Protein AF-A0A6D1AES7-F1 (afdb_monomer_lite)

Radius of gyration: 18.05 Å; chains: 1; bounding box: 41×31×44 Å

Organism: Escherichia coli (NCBI:txid562)

pLDDT: mean 84.65, std 8.49, range [55.78, 96.12]

InterPro domains:
  IPR004841 Amino acid permease/SLC12A domain [PF00324] (2-104)

Secondary structure (DSSP, 8-state):
-TTTTTTSS-TTHHHHHHHHHHHHHHHTTTTTHHHHHTTT-SSHHHHHHHHHHHHHHHHHHHHHHHHHHHHHHS-TTTTTSSS-HHHHHHHHHT-TTHHHHHT-

Sequence (104 aa):
SNFTDHGGLFPNGFLAVFIAMISVSFAFSGTELIGVTAGESANPQKDIPRSIRNVAWRTVIFFIGAVFILSGLISWKDAGVIESPFVAVFAEIGIPYAADIMNF

Foldseek 3Di:
DLQCPQCHNCNVHPVVVVVVVVVVVVVPVPVCVLVVCLVVDPCSVPVSVVVCVVCVVVCVCVVVVVVVVLSVQDRPVPAPPPDHSQLVSCVVVPDPCSSVVVRD

Structure (mmCIF, N/CA/C/O backbone):
data_AF-A0A6D1AES7-F1
#
_entry.id   AF-A0A6D1AES7-F1
#
loop_
_atom_site.group_PDB
_atom_site.id
_atom_site.type_symbol
_atom_site.label_atom_id
_atom_site.label_alt_id
_atom_site.label_comp_id
_atom_site.label_asym_id
_atom_site.label_entity_id
_atom_site.label_seq_id
_atom_site.pdbx_PDB_ins_code
_atom_site.Cartn_x
_atom_site.Cartn_y
_atom_site.Cartn_z
_atom_site.occupancy
_atom_site.B_iso_or_equiv
_atom_site.auth_seq_id
_atom_site.auth_comp_id
_atom_site.auth_asym_id
_atom_site.auth_atom_id
_atom_site.pdbx_PDB_model_num
ATOM 1 N N . SER A 1 1 ? 9.864 -11.469 -18.395 1.00 67.69 1 SER A N 1
ATOM 2 C CA . SER A 1 1 ? 8.903 -10.461 -17.910 1.00 67.69 1 SER A CA 1
ATOM 3 C C . SER A 1 1 ? 9.598 -9.521 -16.932 1.00 67.69 1 SER A C 1
ATOM 5 O O . SER A 1 1 ? 10.566 -9.929 -16.291 1.00 67.69 1 SER A O 1
ATOM 7 N N . ASN A 1 2 ? 9.077 -8.300 -16.739 1.00 82.12 2 ASN A N 1
ATOM 8 C CA . ASN A 1 2 ? 9.613 -7.347 -15.750 1.00 82.12 2 ASN A CA 1
ATOM 9 C C . ASN A 1 2 ? 9.717 -7.926 -14.313 1.00 82.12 2 ASN A C 1
ATOM 11 O O . ASN A 1 2 ? 10.522 -7.454 -13.516 1.00 82.12 2 ASN A O 1
ATOM 15 N N . PHE A 1 3 ? 8.987 -9.006 -14.001 1.00 80.56 3 PHE A N 1
ATOM 16 C CA . PHE A 1 3 ? 9.027 -9.699 -12.707 1.00 80.56 3 PHE A CA 1
ATOM 17 C C . PHE A 1 3 ? 10.273 -10.560 -12.448 1.00 80.56 3 PHE A C 1
ATOM 19 O O . PHE A 1 3 ? 10.615 -10.787 -11.290 1.00 80.56 3 PHE A O 1
ATOM 26 N N . THR A 1 4 ? 10.917 -11.112 -13.480 1.00 83.06 4 THR A N 1
ATOM 27 C CA . THR A 1 4 ? 11.973 -12.131 -13.298 1.00 83.06 4 THR A CA 1
ATOM 28 C C . THR A 1 4 ? 13.277 -11.808 -14.006 1.00 83.06 4 THR A C 1
ATOM 30 O O . THR A 1 4 ? 14.333 -12.258 -13.561 1.00 83.06 4 THR A O 1
ATOM 33 N N . ASP A 1 5 ? 13.230 -11.005 -15.067 1.00 79.88 5 ASP A N 1
ATOM 34 C CA . ASP A 1 5 ? 14.364 -10.817 -15.982 1.00 79.88 5 ASP A CA 1
ATOM 35 C C . ASP A 1 5 ? 15.494 -9.965 -15.371 1.00 79.88 5 ASP A C 1
ATOM 37 O O . ASP A 1 5 ? 16.588 -9.872 -15.923 1.00 79.88 5 ASP A O 1
ATOM 41 N N . HIS A 1 6 ? 15.264 -9.373 -14.196 1.00 78.50 6 HIS A N 1
ATOM 42 C CA . HIS A 1 6 ? 16.187 -8.458 -13.522 1.00 78.50 6 HIS A CA 1
ATOM 43 C C . HIS A 1 6 ? 16.663 -8.960 -12.149 1.00 78.50 6 HIS A C 1
ATOM 45 O O . HIS A 1 6 ? 16.839 -8.159 -11.232 1.00 78.50 6 HIS A O 1
ATOM 51 N N . GLY 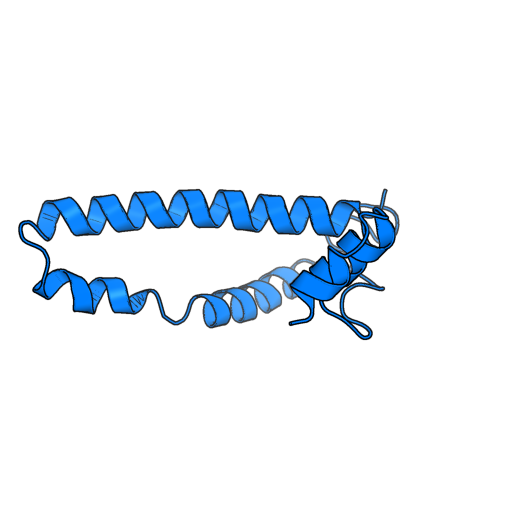A 1 7 ? 16.885 -10.272 -12.011 1.00 75.81 7 GLY A N 1
ATOM 52 C CA . GLY A 1 7 ? 17.391 -10.888 -10.774 1.00 75.81 7 GLY A CA 1
ATOM 53 C C . GLY A 1 7 ? 16.343 -11.663 -9.967 1.00 75.81 7 GLY A C 1
ATOM 54 O O . GLY A 1 7 ? 16.538 -11.889 -8.774 1.00 75.81 7 GLY A O 1
ATOM 55 N N . GLY A 1 8 ? 15.246 -12.089 -10.604 1.00 84.00 8 GLY A N 1
ATOM 56 C CA . GLY A 1 8 ? 14.151 -12.816 -9.954 1.00 84.00 8 GLY A CA 1
ATOM 57 C C . GLY A 1 8 ? 13.213 -11.915 -9.143 1.00 84.00 8 GLY A C 1
ATOM 58 O O . GLY A 1 8 ? 13.272 -10.696 -9.243 1.00 84.00 8 GLY A O 1
ATOM 59 N N . LEU A 1 9 ? 12.347 -12.526 -8.325 1.00 82.69 9 LEU A N 1
ATOM 60 C CA . LEU A 1 9 ? 11.332 -11.812 -7.529 1.00 82.69 9 LEU A CA 1
ATOM 61 C C . LEU A 1 9 ? 11.913 -11.013 -6.350 1.00 82.69 9 LEU A C 1
ATOM 63 O O . LEU A 1 9 ? 11.286 -10.074 -5.870 1.00 82.69 9 LEU A O 1
ATOM 67 N N . PHE A 1 10 ? 13.104 -11.385 -5.878 1.00 88.25 10 PHE A N 1
ATOM 68 C CA . PHE A 1 10 ? 13.778 -10.744 -4.746 1.00 88.25 10 PHE A CA 1
ATOM 69 C C . PHE A 1 10 ? 15.212 -10.341 -5.126 1.00 88.25 10 PHE A C 1
ATOM 71 O O . PHE A 1 10 ? 16.165 -10.842 -4.525 1.00 88.25 10 PHE A O 1
ATOM 78 N N . PRO A 1 11 ? 15.397 -9.435 -6.107 1.00 87.12 11 PRO A N 1
ATOM 79 C CA . PRO A 1 11 ? 16.721 -9.102 -6.639 1.00 87.12 11 PRO A CA 1
ATOM 80 C C . PRO A 1 11 ? 17.621 -8.407 -5.604 1.00 87.12 11 PRO A C 1
ATOM 82 O O . PRO A 1 11 ? 18.839 -8.529 -5.665 1.00 87.12 11 PRO A O 1
ATOM 85 N N . ASN A 1 12 ? 17.019 -7.735 -4.615 1.00 87.69 12 ASN A N 1
ATOM 86 C CA . ASN A 1 12 ? 17.707 -7.089 -3.489 1.00 87.69 12 ASN A CA 1
ATOM 87 C C . ASN A 1 12 ? 17.654 -7.929 -2.188 1.00 87.69 12 ASN A C 1
ATOM 89 O O . ASN A 1 12 ? 17.991 -7.441 -1.109 1.00 87.69 12 ASN A O 1
ATOM 93 N N . GLY A 1 13 ? 17.212 -9.190 -2.275 1.00 89.81 13 GLY A N 1
ATOM 94 C CA . GLY A 1 13 ? 17.065 -10.106 -1.141 1.00 89.81 13 GLY A CA 1
ATOM 95 C C . GLY A 1 13 ? 15.888 -9.794 -0.205 1.00 89.81 13 GLY A C 1
ATOM 96 O O . GLY A 1 13 ? 15.194 -8.786 -0.329 1.00 89.81 13 GLY A O 1
ATOM 97 N N . PHE A 1 14 ? 15.660 -10.675 0.774 1.00 91.25 14 PHE A N 1
ATOM 98 C CA . PHE A 1 14 ? 14.553 -10.542 1.733 1.00 91.25 14 PHE A CA 1
ATOM 99 C C . PHE A 1 14 ? 14.702 -9.347 2.680 1.00 91.25 14 PHE A C 1
ATOM 101 O O . PHE A 1 14 ? 13.699 -8.787 3.110 1.00 91.25 14 PHE A O 1
ATOM 108 N N . LEU A 1 15 ? 15.932 -8.913 2.978 1.00 93.06 15 LEU A N 1
ATOM 109 C CA . LEU A 1 15 ? 16.172 -7.733 3.816 1.00 93.06 15 LEU A CA 1
ATOM 110 C C . LEU A 1 15 ? 15.518 -6.477 3.217 1.00 93.06 15 LEU A C 1
ATOM 112 O O . LEU A 1 15 ? 14.903 -5.699 3.941 1.00 93.06 15 LEU A O 1
ATOM 116 N N . ALA A 1 16 ? 15.590 -6.312 1.893 1.00 90.12 16 ALA A N 1
ATOM 117 C CA . ALA A 1 16 ? 14.974 -5.185 1.200 1.00 90.12 16 ALA A CA 1
ATOM 118 C C . ALA A 1 16 ? 13.445 -5.163 1.360 1.00 90.12 16 ALA A C 1
ATOM 120 O O . ALA A 1 16 ? 12.859 -4.087 1.433 1.00 90.12 16 ALA A O 1
ATOM 121 N N . VA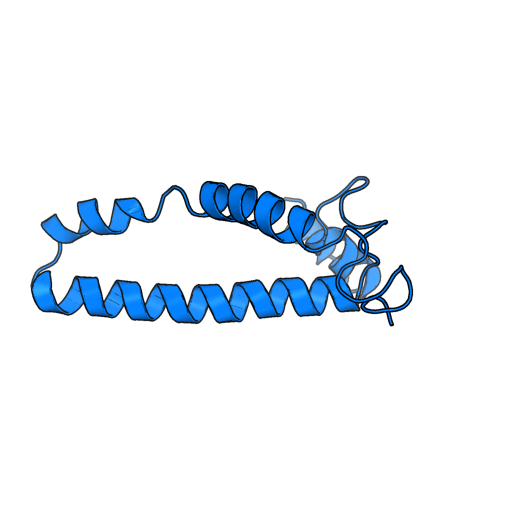L A 1 17 ? 12.803 -6.330 1.492 1.00 90.12 17 VAL A N 1
ATOM 122 C CA . VAL A 1 17 ? 11.363 -6.428 1.778 1.00 90.12 17 VAL A CA 1
ATOM 123 C C . VAL A 1 17 ? 11.054 -5.846 3.156 1.00 90.12 17 VAL A C 1
ATOM 125 O O . VAL A 1 17 ? 10.148 -5.029 3.279 1.00 90.12 17 VAL A O 1
ATOM 128 N N . PHE A 1 18 ? 11.833 -6.199 4.183 1.00 92.19 18 PHE A N 1
ATOM 129 C CA . PHE A 1 18 ? 11.652 -5.643 5.528 1.00 92.19 18 PHE A CA 1
ATOM 130 C C . PHE A 1 18 ? 11.894 -4.131 5.568 1.00 92.19 18 PHE A C 1
ATOM 132 O O . PHE A 1 18 ? 11.145 -3.411 6.221 1.00 92.19 18 PHE A O 1
ATOM 139 N N . ILE A 1 19 ? 12.894 -3.636 4.834 1.00 92.38 19 ILE A N 1
ATOM 140 C CA . ILE A 1 19 ? 13.142 -2.193 4.709 1.00 92.38 19 ILE A CA 1
ATOM 141 C C . ILE A 1 19 ? 11.949 -1.505 4.027 1.00 92.38 19 ILE A C 1
ATOM 143 O O . ILE A 1 19 ? 11.454 -0.499 4.530 1.00 92.38 19 ILE A O 1
ATOM 147 N N . ALA A 1 20 ? 11.422 -2.076 2.941 1.00 89.62 20 ALA A N 1
ATOM 148 C CA . ALA A 1 20 ? 10.239 -1.549 2.264 1.00 89.62 20 ALA A CA 1
ATOM 149 C C . ALA A 1 20 ? 8.991 -1.558 3.168 1.00 89.62 20 ALA A C 1
ATOM 151 O O . ALA A 1 20 ? 8.200 -0.617 3.124 1.00 89.62 20 ALA A O 1
ATOM 152 N N . MET A 1 21 ? 8.828 -2.562 4.040 1.00 90.69 21 MET A N 1
ATOM 153 C CA . MET A 1 21 ? 7.737 -2.592 5.025 1.00 90.69 21 MET A CA 1
ATOM 154 C C . MET A 1 21 ? 7.771 -1.393 5.980 1.00 90.69 21 MET A C 1
ATOM 156 O O . MET A 1 21 ? 6.708 -0.919 6.386 1.00 90.69 21 MET A O 1
ATOM 160 N N . ILE A 1 22 ? 8.954 -0.866 6.313 1.00 93.38 22 ILE A N 1
ATOM 161 C CA . ILE A 1 22 ? 9.078 0.356 7.121 1.00 93.38 22 ILE A CA 1
ATOM 162 C C . ILE A 1 22 ? 8.513 1.552 6.343 1.00 93.38 22 ILE A C 1
ATOM 164 O O . ILE A 1 22 ? 7.666 2.270 6.869 1.00 93.38 22 ILE A O 1
ATOM 168 N N . SER A 1 23 ? 8.907 1.734 5.078 1.00 89.38 23 SER A N 1
ATOM 169 C CA . SER A 1 23 ? 8.378 2.807 4.218 1.00 89.38 23 SER A CA 1
ATOM 170 C C . SER A 1 23 ? 6.860 2.715 4.045 1.00 89.38 23 SER A C 1
ATOM 172 O O . SER A 1 23 ? 6.160 3.719 4.154 1.00 89.38 23 SER A O 1
ATOM 174 N N . VAL A 1 24 ? 6.342 1.500 3.843 1.00 89.25 24 VAL A N 1
ATOM 175 C CA . VAL A 1 24 ? 4.898 1.239 3.773 1.00 89.25 24 VAL A CA 1
ATOM 176 C C . VAL A 1 24 ? 4.214 1.595 5.096 1.00 89.25 24 VAL A C 1
ATOM 178 O O . VAL A 1 24 ? 3.173 2.243 5.081 1.00 89.25 24 VAL A O 1
ATOM 181 N N . SER A 1 25 ? 4.806 1.245 6.241 1.00 89.75 25 SER A N 1
ATOM 182 C CA . SER A 1 25 ? 4.249 1.591 7.559 1.00 89.75 25 SER A CA 1
ATOM 183 C C . SER A 1 25 ? 4.118 3.104 7.746 1.00 89.75 25 SER A C 1
ATOM 185 O O . SER A 1 25 ? 3.086 3.570 8.223 1.00 89.75 25 SER A O 1
ATOM 187 N N . PHE A 1 26 ? 5.115 3.879 7.305 1.00 89.44 26 PHE A N 1
ATOM 188 C CA . PHE A 1 26 ? 5.040 5.342 7.318 1.00 89.44 26 PHE A CA 1
ATOM 189 C C . PHE A 1 26 ? 3.953 5.890 6.389 1.00 89.44 26 PHE A C 1
ATOM 191 O O . PHE A 1 26 ? 3.235 6.804 6.783 1.00 89.44 26 PHE A O 1
ATOM 198 N N . ALA A 1 27 ? 3.777 5.317 5.194 1.00 87.19 27 ALA A N 1
ATOM 199 C CA . ALA A 1 27 ? 2.724 5.734 4.262 1.00 87.19 27 ALA A CA 1
ATOM 200 C C . ALA A 1 27 ? 1.301 5.533 4.826 1.00 87.19 27 ALA A C 1
ATOM 202 O O . ALA A 1 27 ? 0.374 6.233 4.424 1.00 87.19 27 ALA A O 1
ATOM 203 N N . PHE A 1 28 ? 1.130 4.604 5.773 1.00 86.12 28 PHE A N 1
ATOM 204 C CA . PHE A 1 28 ? -0.132 4.366 6.480 1.00 86.12 28 PHE A CA 1
ATOM 205 C C . PHE A 1 28 ? -0.207 5.037 7.865 1.00 86.12 28 PHE A C 1
ATOM 207 O O . PHE A 1 28 ? -1.191 4.848 8.585 1.00 86.12 28 PHE A O 1
ATOM 214 N N . SER A 1 29 ? 0.781 5.861 8.234 1.00 85.44 29 SER A N 1
ATOM 215 C CA . SER A 1 29 ? 0.741 6.687 9.444 1.00 85.44 29 SER A CA 1
ATOM 216 C C . SER A 1 29 ? -0.338 7.765 9.292 1.00 85.44 29 SER A C 1
ATOM 218 O O . SER A 1 29 ? -0.136 8.792 8.655 1.00 85.44 29 SER A O 1
ATOM 220 N N . GLY A 1 30 ? -1.527 7.490 9.819 1.00 83.25 30 GLY A N 1
ATOM 221 C CA . GLY A 1 30 ? -2.737 8.297 9.618 1.00 83.25 30 GLY A CA 1
ATOM 222 C C . GLY A 1 30 ? -4.021 7.484 9.786 1.00 83.25 30 GLY A C 1
ATOM 223 O O . GLY A 1 30 ? -5.093 8.036 10.022 1.00 83.25 30 GLY A O 1
ATOM 224 N N . THR A 1 31 ? -3.920 6.150 9.780 1.00 86.38 31 THR A N 1
ATOM 225 C CA . THR A 1 31 ? -5.037 5.256 10.133 1.00 86.38 31 THR A CA 1
ATOM 226 C C . THR A 1 31 ? -5.532 5.442 11.570 1.00 86.38 31 THR A C 1
ATOM 228 O O . THR A 1 31 ? -6.631 5.008 11.906 1.00 86.38 31 THR A O 1
ATOM 231 N N . GLU A 1 32 ? -4.758 6.117 12.419 1.00 85.38 32 GLU A N 1
ATOM 232 C CA . GLU A 1 32 ? -5.155 6.519 13.771 1.00 85.38 32 GLU A CA 1
ATOM 233 C C . GLU A 1 32 ? -6.363 7.475 13.808 1.00 85.38 32 GLU A C 1
ATOM 235 O O . GLU A 1 32 ? -7.095 7.477 14.799 1.00 85.38 32 GLU A O 1
ATOM 240 N N . LEU A 1 33 ? -6.670 8.191 12.712 1.00 87.75 33 LEU A N 1
ATOM 241 C CA . LEU A 1 33 ? -7.895 9.002 12.594 1.00 87.75 33 LEU A CA 1
ATOM 242 C C . LEU A 1 33 ? -9.186 8.182 12.762 1.00 87.75 33 LEU A C 1
ATOM 244 O O . LEU A 1 33 ? -10.227 8.722 13.147 1.00 87.75 33 LEU A O 1
ATOM 248 N N . ILE A 1 34 ? -9.132 6.869 12.528 1.00 87.19 34 ILE A N 1
ATOM 249 C CA . ILE A 1 34 ? -10.260 5.967 12.795 1.00 87.19 34 ILE A CA 1
ATOM 250 C C . ILE A 1 34 ? -10.611 5.970 14.295 1.00 87.19 34 ILE A C 1
ATOM 252 O O . ILE A 1 34 ? -11.779 5.869 14.661 1.00 87.19 34 ILE A O 1
ATOM 256 N N . GLY A 1 35 ? -9.615 6.131 15.171 1.00 86.38 35 GLY A N 1
ATOM 257 C CA . GLY A 1 35 ? -9.824 6.254 16.614 1.00 86.38 35 GLY A CA 1
ATOM 258 C C . GLY A 1 35 ? -10.492 7.572 17.008 1.00 86.38 35 GLY A C 1
ATOM 259 O O . GLY A 1 35 ? -11.348 7.577 17.886 1.00 86.38 35 GLY A O 1
ATOM 260 N N . VAL A 1 36 ? -10.165 8.673 16.325 1.00 87.75 36 VAL A N 1
ATOM 261 C CA . VAL A 1 36 ? -10.792 9.987 16.565 1.00 87.75 36 VAL A CA 1
ATOM 262 C C . VAL A 1 36 ? -12.269 9.954 16.168 1.00 87.75 36 VAL A C 1
ATOM 264 O O . VAL A 1 36 ? -13.144 10.307 16.956 1.00 87.75 36 VAL A O 1
ATOM 267 N N . THR A 1 37 ? -12.559 9.427 14.979 1.00 86.31 37 THR A N 1
ATOM 268 C CA . THR A 1 37 ? -13.931 9.306 14.454 1.00 86.31 37 THR A CA 1
ATOM 269 C C . THR A 1 37 ? -14.780 8.270 15.198 1.00 86.31 37 THR A C 1
ATOM 271 O O . THR A 1 37 ? -16.008 8.307 15.123 1.00 86.31 37 THR A O 1
ATOM 274 N N . ALA A 1 38 ? -14.169 7.386 15.994 1.00 89.75 38 ALA A N 1
ATOM 275 C CA . ALA A 1 38 ? -14.903 6.492 16.887 1.00 89.75 38 ALA A CA 1
ATOM 276 C C . ALA A 1 38 ? -15.754 7.245 17.921 1.00 89.75 38 ALA A C 1
ATOM 278 O O . ALA A 1 38 ? -16.829 6.759 18.266 1.00 89.75 38 ALA A O 1
ATOM 279 N N . GLY A 1 39 ? -15.316 8.426 18.374 1.00 88.62 39 GLY A N 1
ATOM 280 C CA . GLY A 1 39 ? -16.086 9.272 19.295 1.00 88.62 39 GLY A CA 1
ATOM 281 C C . GLY A 1 39 ? -17.322 9.922 18.661 1.00 88.62 39 GLY A C 1
ATOM 282 O O . GLY A 1 39 ? -18.265 10.258 19.371 1.00 88.62 39 GLY A O 1
ATOM 283 N N . GLU A 1 40 ? -17.340 10.055 17.333 1.00 90.94 40 GLU A N 1
ATOM 284 C CA . GLU A 1 40 ? -18.444 10.645 16.558 1.00 90.94 40 GLU A CA 1
ATOM 285 C C . GLU A 1 40 ? -19.413 9.583 16.007 1.00 90.94 40 GLU A C 1
ATOM 287 O O . GLU A 1 40 ? -20.485 9.897 15.488 1.00 90.94 40 GLU A O 1
ATOM 292 N N . SER A 1 41 ? -19.048 8.304 16.112 1.00 91.94 41 SER A N 1
ATOM 293 C CA . SER A 1 41 ? -19.835 7.187 15.599 1.00 91.94 41 SER A CA 1
ATOM 294 C C . SER A 1 41 ? -21.006 6.853 16.528 1.00 91.94 41 SER A C 1
ATOM 296 O O . SER A 1 41 ? -20.826 6.685 17.730 1.00 91.94 41 SER A O 1
ATOM 298 N N . ALA A 1 42 ? -22.201 6.643 15.966 1.00 92.69 42 ALA A N 1
ATOM 299 C CA . ALA A 1 42 ? -23.402 6.307 16.740 1.00 92.69 42 ALA A CA 1
ATOM 300 C C . ALA A 1 42 ? -23.328 4.928 17.431 1.00 92.69 42 ALA A C 1
ATOM 302 O O . ALA A 1 42 ? -23.843 4.767 18.534 1.00 92.69 42 ALA A O 1
ATOM 303 N N . ASN A 1 43 ? -22.694 3.926 16.799 1.00 94.62 43 ASN A N 1
ATOM 304 C CA . ASN A 1 43 ? -22.498 2.584 17.372 1.00 94.62 43 ASN A CA 1
ATOM 305 C C . ASN A 1 43 ? -21.035 2.119 17.228 1.00 94.62 43 ASN A C 1
ATOM 307 O O . ASN A 1 43 ? -20.745 1.196 16.455 1.00 94.62 43 ASN A O 1
ATOM 311 N N . PRO A 1 44 ? -20.085 2.727 17.958 1.00 91.94 44 PRO A N 1
ATOM 312 C CA . PRO A 1 44 ? -18.656 2.536 17.718 1.00 91.94 44 PRO A CA 1
ATOM 313 C C . PRO A 1 44 ? -18.201 1.078 17.879 1.00 91.94 44 PRO A C 1
ATOM 315 O O . PRO A 1 44 ? -17.340 0.619 17.134 1.00 91.94 44 PRO A O 1
ATOM 318 N N . GLN A 1 45 ? -18.837 0.303 18.765 1.00 93.19 45 GLN A N 1
ATOM 319 C CA . GLN A 1 45 ? -18.516 -1.112 19.000 1.00 93.19 45 GLN A CA 1
ATOM 320 C C . GLN A 1 45 ? -18.793 -2.006 17.781 1.00 93.19 45 GLN A C 1
ATOM 322 O O . GLN A 1 45 ? -18.206 -3.079 17.663 1.00 93.19 45 GLN A O 1
ATOM 327 N N . LYS A 1 46 ? -19.692 -1.590 16.881 1.00 94.44 46 LYS A N 1
ATOM 328 C CA . LYS A 1 46 ? -20.031 -2.331 15.656 1.00 94.44 46 LYS A CA 1
ATOM 329 C C . LYS A 1 46 ? -19.444 -1.671 14.414 1.00 94.44 46 LYS A C 1
ATOM 331 O O . LYS A 1 46 ? -18.902 -2.364 13.553 1.00 94.44 46 LYS A O 1
ATOM 336 N N . ASP A 1 47 ? -19.549 -0.349 14.325 1.00 93.38 47 ASP A N 1
ATOM 337 C CA . ASP A 1 47 ? -19.185 0.399 13.126 1.00 93.38 47 ASP A CA 1
ATOM 338 C C . ASP A 1 47 ? -17.672 0.489 12.937 1.00 93.38 47 ASP A C 1
ATOM 340 O O . ASP A 1 47 ? -17.195 0.271 11.824 1.00 93.38 47 ASP A O 1
ATOM 344 N N . ILE A 1 48 ? -16.899 0.696 14.008 1.00 93.94 48 ILE A N 1
ATOM 345 C CA . ILE A 1 48 ? -15.441 0.840 13.907 1.00 93.94 48 ILE A CA 1
ATOM 346 C C . ILE A 1 48 ? -14.765 -0.467 13.474 1.00 93.94 48 ILE A C 1
ATOM 348 O O . ILE A 1 48 ? -14.062 -0.445 12.459 1.00 93.94 48 ILE A O 1
ATOM 352 N N . PRO A 1 49 ? -15.020 -1.634 14.105 1.00 92.50 49 PRO A N 1
ATOM 353 C CA . PRO A 1 49 ? -14.425 -2.889 13.641 1.00 92.50 49 PRO A CA 1
ATOM 354 C C . PRO A 1 49 ? -14.835 -3.251 12.207 1.00 92.50 49 PRO A C 1
ATOM 356 O O . PRO A 1 49 ? -14.021 -3.757 11.429 1.00 92.50 49 PRO A O 1
ATOM 359 N N . ARG A 1 50 ? -16.091 -2.971 11.827 1.00 93.25 50 ARG A N 1
ATOM 360 C CA . ARG A 1 50 ? -16.592 -3.215 10.467 1.00 93.25 50 ARG A CA 1
ATOM 361 C C . ARG A 1 50 ? -15.863 -2.348 9.441 1.00 93.25 50 ARG A C 1
ATOM 363 O O . ARG A 1 50 ? -15.434 -2.873 8.413 1.00 93.25 50 ARG A O 1
ATOM 370 N N . SER A 1 51 ? -15.712 -1.057 9.723 1.00 91.31 51 SER A N 1
ATOM 371 C CA . SER A 1 51 ? -15.021 -0.106 8.850 1.00 91.31 51 SER A CA 1
ATOM 372 C C . SER A 1 51 ? -13.538 -0.433 8.716 1.00 91.31 51 SER A C 1
ATOM 374 O O . SER A 1 51 ? -13.046 -0.490 7.592 1.00 91.31 51 SER A O 1
ATOM 376 N N . ILE A 1 52 ? -12.850 -0.758 9.819 1.00 92.19 52 ILE A N 1
ATOM 377 C CA . ILE A 1 52 ? -11.442 -1.187 9.793 1.00 92.19 52 ILE A CA 1
ATOM 378 C C . ILE A 1 52 ? -11.272 -2.393 8.875 1.00 92.19 52 ILE A C 1
ATOM 380 O O . ILE A 1 52 ? -10.437 -2.359 7.976 1.00 92.19 52 ILE A O 1
ATOM 384 N N . ARG A 1 53 ? -12.090 -3.441 9.054 1.00 93.00 53 ARG A N 1
ATOM 385 C CA . ARG A 1 53 ? -12.006 -4.635 8.207 1.00 93.00 53 ARG A CA 1
ATOM 386 C C . ARG A 1 53 ? -12.215 -4.278 6.741 1.00 93.00 53 ARG A C 1
ATOM 388 O O . ARG A 1 53 ? -11.431 -4.719 5.907 1.00 93.00 53 ARG A O 1
ATOM 395 N N . ASN A 1 54 ? -13.235 -3.471 6.444 1.00 92.94 54 ASN A N 1
ATOM 396 C CA . ASN A 1 54 ? -13.566 -3.055 5.083 1.00 92.94 54 ASN A CA 1
ATOM 397 C C . ASN A 1 54 ? -12.451 -2.254 4.409 1.00 92.94 54 ASN A C 1
ATOM 399 O O . ASN A 1 54 ? -12.159 -2.483 3.237 1.00 92.94 54 ASN A O 1
ATOM 403 N N . VAL A 1 55 ? -11.831 -1.325 5.133 1.00 92.25 55 VAL A N 1
ATOM 404 C CA . VAL A 1 55 ? -10.707 -0.544 4.615 1.00 92.25 55 VAL A CA 1
ATOM 405 C C . VAL A 1 55 ? -9.487 -1.442 4.443 1.00 92.25 55 VAL A C 1
ATOM 407 O O . VAL A 1 55 ? -8.914 -1.464 3.361 1.00 92.25 55 VAL A O 1
ATOM 410 N N . ALA A 1 56 ? -9.140 -2.249 5.449 1.00 91.31 56 ALA A N 1
ATOM 411 C CA . ALA A 1 56 ? -7.945 -3.087 5.431 1.00 91.31 56 ALA A CA 1
ATOM 412 C C . ALA A 1 56 ? -7.903 -4.039 4.225 1.00 91.31 56 ALA A C 1
ATOM 414 O O . ALA A 1 56 ? -6.916 -4.046 3.491 1.00 91.31 56 ALA A O 1
ATOM 415 N N . TRP A 1 57 ? -8.971 -4.807 3.969 1.00 94.69 57 TRP A N 1
ATOM 416 C CA . TRP A 1 57 ? -8.955 -5.757 2.849 1.00 94.69 57 TRP A CA 1
ATOM 417 C C . TRP A 1 57 ? -8.909 -5.046 1.492 1.00 94.69 57 TRP A C 1
ATOM 419 O O . TRP A 1 57 ? -8.186 -5.486 0.599 1.00 94.69 57 TRP A O 1
ATOM 429 N N . ARG A 1 58 ? -9.632 -3.925 1.339 1.00 94.62 58 ARG A N 1
ATOM 430 C CA . ARG A 1 58 ? -9.615 -3.134 0.099 1.00 94.62 58 ARG A CA 1
ATOM 431 C C . ARG A 1 58 ? -8.233 -2.551 -0.145 1.00 94.62 58 ARG A C 1
ATOM 433 O O . ARG A 1 58 ? -7.719 -2.689 -1.248 1.00 94.62 58 ARG A O 1
ATOM 440 N N . THR A 1 59 ? -7.617 -1.964 0.878 1.00 93.00 59 THR A N 1
ATOM 441 C CA . THR A 1 59 ? -6.258 -1.426 0.802 1.00 93.00 59 THR A CA 1
ATOM 442 C C . THR A 1 59 ? -5.266 -2.502 0.383 1.00 93.00 59 THR A C 1
ATOM 444 O O . THR A 1 59 ? -4.508 -2.270 -0.548 1.00 93.00 59 THR A O 1
ATOM 447 N N . VAL A 1 60 ? -5.306 -3.695 0.988 1.00 92.19 60 VAL A N 1
ATOM 448 C CA . VAL A 1 60 ? -4.416 -4.807 0.608 1.00 92.19 60 VAL A CA 1
ATOM 449 C C . VAL A 1 60 ? -4.600 -5.189 -0.861 1.00 92.19 60 VAL A C 1
ATOM 451 O O . VAL A 1 60 ? -3.616 -5.289 -1.590 1.00 92.19 60 VAL A O 1
ATOM 454 N N . ILE A 1 61 ? -5.844 -5.358 -1.318 1.00 96.12 61 ILE A N 1
ATOM 455 C CA . ILE A 1 61 ? -6.121 -5.753 -2.706 1.00 96.12 61 ILE A CA 1
ATOM 456 C C . ILE A 1 61 ? -5.680 -4.675 -3.698 1.00 96.12 61 ILE A C 1
ATOM 458 O O . ILE A 1 61 ? -4.993 -4.994 -4.665 1.00 96.12 61 ILE A O 1
ATOM 462 N N . PHE A 1 62 ? -6.039 -3.410 -3.471 1.00 94.00 62 PHE A N 1
ATOM 463 C CA . PHE A 1 62 ? -5.672 -2.327 -4.384 1.00 94.00 62 PHE A CA 1
ATOM 464 C C . PHE A 1 62 ? -4.172 -2.048 -4.372 1.00 94.00 62 PHE A C 1
ATOM 466 O O . PHE A 1 62 ? -3.600 -1.819 -5.431 1.00 94.00 62 PHE A O 1
ATOM 473 N N . PHE A 1 63 ? -3.523 -2.114 -3.209 1.00 90.81 63 PHE A N 1
ATOM 474 C CA . PHE A 1 63 ? -2.087 -1.888 -3.092 1.00 90.81 63 PHE A CA 1
ATOM 475 C C . PHE A 1 63 ? -1.292 -2.984 -3.803 1.00 90.81 63 PHE A C 1
ATOM 477 O O . PHE A 1 63 ? -0.469 -2.684 -4.665 1.00 90.81 63 PHE A O 1
ATOM 484 N N . ILE A 1 64 ? -1.576 -4.258 -3.504 1.00 91.75 64 ILE A N 1
ATOM 485 C CA . ILE A 1 64 ? -0.906 -5.387 -4.165 1.00 91.75 64 ILE A CA 1
ATOM 486 C C . ILE A 1 64 ? -1.220 -5.384 -5.663 1.00 91.75 64 ILE A C 1
ATOM 488 O O . ILE A 1 64 ? -0.313 -5.576 -6.466 1.00 91.75 64 ILE A O 1
ATOM 492 N N . GLY A 1 65 ? -2.473 -5.127 -6.049 1.00 93.56 65 GLY A N 1
ATOM 493 C CA . GLY A 1 65 ? -2.876 -5.045 -7.452 1.00 93.56 65 GLY A CA 1
ATOM 494 C C . GLY A 1 65 ? -2.147 -3.938 -8.212 1.00 93.56 65 GLY A C 1
ATOM 495 O O . GLY A 1 65 ? -1.633 -4.186 -9.300 1.00 93.56 65 GLY A O 1
ATOM 496 N N . ALA A 1 66 ? -2.038 -2.743 -7.626 1.00 88.75 66 ALA A N 1
ATOM 497 C CA . ALA A 1 66 ? -1.309 -1.628 -8.222 1.00 88.75 66 ALA A CA 1
ATOM 498 C C . ALA A 1 66 ? 0.183 -1.949 -8.370 1.00 88.75 66 ALA A C 1
ATOM 500 O O . ALA A 1 66 ? 0.719 -1.815 -9.466 1.00 88.75 66 ALA A O 1
ATOM 501 N N . VAL A 1 67 ? 0.838 -2.435 -7.309 1.00 87.62 67 VAL A N 1
ATOM 502 C CA . VAL A 1 67 ? 2.258 -2.824 -7.360 1.00 87.62 67 VAL A CA 1
ATOM 503 C C . VAL A 1 67 ? 2.483 -3.921 -8.397 1.00 87.62 67 VAL A C 1
ATOM 505 O O . VAL A 1 67 ? 3.406 -3.815 -9.194 1.00 87.62 67 VAL A O 1
ATOM 508 N N . PHE A 1 68 ? 1.620 -4.937 -8.442 1.00 89.31 68 PHE A N 1
ATOM 509 C CA . PHE A 1 68 ? 1.716 -6.020 -9.417 1.00 89.31 68 PHE A CA 1
ATOM 510 C C . PHE A 1 68 ? 1.611 -5.507 -10.857 1.00 89.31 68 PHE A C 1
ATOM 512 O O . PHE A 1 68 ? 2.458 -5.838 -11.680 1.00 89.31 68 PHE A O 1
ATOM 519 N N . ILE A 1 69 ? 0.610 -4.676 -11.164 1.00 88.62 69 ILE A N 1
ATOM 520 C CA . ILE A 1 69 ? 0.443 -4.102 -12.507 1.00 88.62 69 ILE A CA 1
ATOM 521 C C . ILE A 1 69 ? 1.653 -3.232 -12.866 1.00 88.62 69 ILE A C 1
ATOM 523 O O . ILE A 1 69 ? 2.243 -3.429 -13.925 1.00 88.62 69 ILE A O 1
ATOM 527 N N . LEU A 1 70 ? 2.066 -2.327 -11.974 1.00 85.94 70 LEU A N 1
ATOM 528 C CA . LEU A 1 70 ? 3.212 -1.444 -12.204 1.00 85.94 70 LEU A CA 1
ATOM 529 C C . LEU A 1 70 ? 4.502 -2.240 -12.435 1.00 85.94 70 LEU A C 1
ATOM 531 O O . LEU A 1 70 ? 5.185 -2.008 -13.424 1.00 85.94 70 LEU A O 1
ATOM 535 N N . SER A 1 71 ? 4.802 -3.230 -11.590 1.00 85.25 71 SER A N 1
ATOM 536 C CA . SER A 1 71 ? 5.968 -4.110 -11.760 1.00 85.25 71 SER A CA 1
ATOM 537 C C . SER A 1 71 ? 5.903 -4.985 -13.014 1.00 85.25 71 SER A C 1
ATOM 539 O O . SER A 1 71 ? 6.929 -5.505 -13.439 1.00 85.25 71 SER A O 1
ATOM 541 N N . GLY A 1 72 ? 4.720 -5.190 -13.597 1.00 86.31 72 GLY A N 1
ATOM 542 C CA . GLY A 1 72 ? 4.564 -5.880 -14.874 1.00 86.31 72 GLY A CA 1
ATOM 543 C C . GLY A 1 72 ? 4.844 -4.982 -16.079 1.00 86.31 72 GLY A C 1
ATOM 544 O O . GLY A 1 72 ? 5.367 -5.469 -17.082 1.00 86.31 72 GLY A O 1
ATOM 545 N N . LEU A 1 73 ? 4.517 -3.693 -15.973 1.00 83.69 73 LEU A N 1
ATOM 546 C CA . LEU A 1 73 ? 4.610 -2.720 -17.063 1.00 83.69 73 LEU A CA 1
ATOM 547 C C . LEU A 1 73 ? 5.995 -2.078 -17.150 1.00 83.69 73 LEU A C 1
ATOM 549 O O . LEU A 1 73 ? 6.589 -2.085 -18.221 1.00 83.69 73 LEU A O 1
ATOM 553 N N . ILE A 1 74 ? 6.544 -1.624 -16.023 1.00 80.06 74 ILE A N 1
ATOM 554 C CA . ILE A 1 74 ? 7.835 -0.932 -15.974 1.00 80.06 74 ILE A CA 1
ATOM 555 C C . ILE A 1 74 ? 8.878 -1.749 -15.214 1.00 80.06 74 ILE A C 1
ATOM 557 O O . ILE A 1 74 ? 8.575 -2.421 -14.222 1.00 80.06 74 ILE A O 1
ATOM 561 N N . SER A 1 75 ? 10.133 -1.674 -15.660 1.00 82.62 75 SER A N 1
ATOM 562 C CA . SER A 1 75 ? 11.242 -2.277 -14.925 1.00 82.62 75 SER A CA 1
ATOM 563 C C . SER A 1 75 ? 11.455 -1.538 -13.607 1.00 82.62 75 SER A C 1
ATOM 565 O O . SER A 1 75 ? 11.484 -0.308 -13.561 1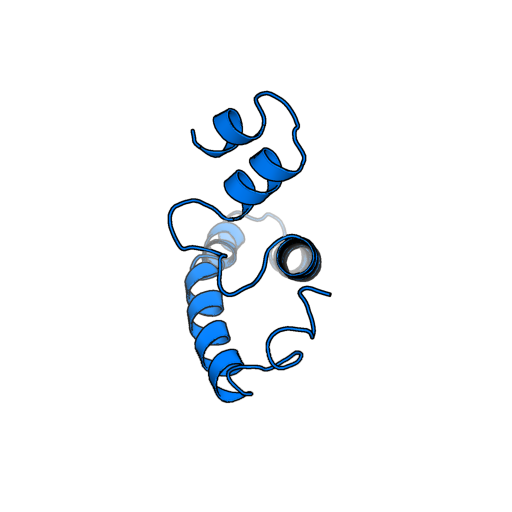.00 82.62 75 SER A O 1
ATOM 567 N N . TRP A 1 76 ? 11.676 -2.277 -12.519 1.00 78.56 76 TRP A N 1
ATOM 568 C CA . TRP A 1 76 ? 11.935 -1.689 -11.199 1.00 78.56 76 TRP A CA 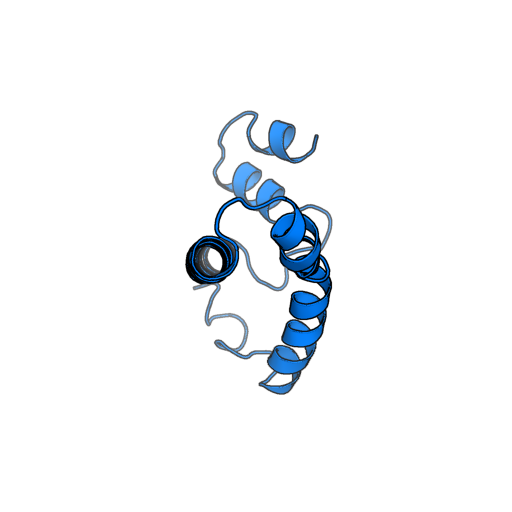1
ATOM 569 C C . TRP A 1 76 ? 13.193 -0.805 -11.155 1.00 78.56 76 TRP A C 1
ATOM 571 O O . TRP A 1 76 ? 13.340 -0.017 -10.227 1.00 78.56 76 TRP A O 1
ATOM 581 N N . LYS A 1 77 ? 14.100 -0.938 -12.134 1.00 77.94 77 LYS A N 1
ATOM 582 C CA . LYS A 1 77 ? 15.294 -0.089 -12.267 1.00 77.94 77 LYS A CA 1
ATOM 583 C C . LYS A 1 77 ? 14.984 1.293 -12.838 1.00 77.94 77 LYS A C 1
ATOM 585 O O . LYS A 1 77 ? 15.679 2.244 -12.501 1.00 77.94 77 LYS A O 1
ATOM 590 N N . ASP A 1 78 ? 13.952 1.378 -13.671 1.00 72.69 78 ASP A N 1
ATOM 591 C CA . ASP A 1 78 ? 13.516 2.613 -14.326 1.00 72.69 78 ASP A CA 1
ATOM 592 C C . ASP A 1 78 ? 12.396 3.301 -13.523 1.00 72.69 78 ASP A C 1
ATOM 594 O O . ASP A 1 78 ? 12.163 4.506 -13.646 1.00 72.69 78 ASP A O 1
ATOM 598 N N . ALA A 1 79 ? 11.727 2.547 -12.644 1.00 68.81 79 ALA A N 1
ATOM 599 C CA . ALA A 1 79 ? 10.723 3.053 -11.721 1.00 68.81 79 ALA A CA 1
ATOM 600 C C . ALA A 1 79 ? 11.326 4.088 -10.749 1.00 68.81 79 ALA A C 1
ATOM 602 O O . ALA A 1 79 ? 12.100 3.750 -9.855 1.00 68.81 79 ALA A O 1
ATOM 603 N N . GLY A 1 80 ? 10.927 5.356 -10.898 1.00 60.91 80 GLY A N 1
ATOM 604 C CA . GLY A 1 80 ? 11.268 6.444 -9.972 1.00 60.91 80 GLY A CA 1
ATOM 605 C C . GLY A 1 80 ? 12.472 7.303 -10.364 1.00 60.91 80 GLY A C 1
ATOM 606 O O . GLY A 1 80 ? 12.910 8.113 -9.550 1.00 60.91 80 GLY A O 1
ATOM 607 N N . VAL A 1 81 ? 13.007 7.160 -11.583 1.00 59.09 81 VAL A N 1
ATOM 608 C CA . VAL A 1 81 ? 14.217 7.900 -11.976 1.00 59.09 81 VAL A CA 1
ATOM 609 C C . VAL A 1 81 ? 13.939 9.386 -12.257 1.00 59.09 81 VAL A C 1
ATOM 611 O O . VAL A 1 81 ? 14.833 10.182 -11.992 1.00 59.09 81 VAL A O 1
ATOM 614 N N . ILE A 1 82 ? 12.741 9.808 -12.705 1.00 55.78 82 ILE A N 1
ATOM 615 C CA . ILE A 1 82 ? 12.422 11.245 -12.933 1.00 55.78 82 ILE A CA 1
ATOM 616 C C . ILE A 1 82 ? 10.929 11.617 -12.695 1.00 55.78 82 ILE A C 1
ATOM 618 O O . ILE A 1 82 ? 10.659 12.747 -12.297 1.00 55.78 82 ILE A O 1
ATOM 622 N N . GLU A 1 83 ? 9.955 10.704 -12.844 1.00 66.31 83 GLU A N 1
ATOM 623 C CA . GLU A 1 83 ? 8.507 10.995 -12.689 1.00 66.31 83 GLU A CA 1
ATOM 624 C C . GLU A 1 83 ? 7.736 9.912 -11.906 1.00 66.31 83 GLU A C 1
ATOM 626 O O . GLU A 1 83 ? 8.239 8.809 -11.670 1.00 66.31 83 GLU A O 1
ATOM 631 N N . SER A 1 84 ? 6.495 10.228 -11.501 1.00 77.75 84 SER A N 1
ATOM 632 C CA . SER A 1 84 ? 5.569 9.271 -10.876 1.00 77.75 84 SER A CA 1
ATOM 633 C C . SER A 1 84 ? 5.415 8.018 -11.752 1.00 77.75 84 SER A C 1
ATOM 635 O O . SER A 1 84 ? 5.127 8.145 -12.943 1.00 77.75 84 SER A O 1
ATOM 637 N N . PRO A 1 85 ? 5.526 6.797 -11.194 1.00 77.44 85 PRO A N 1
ATOM 638 C CA . PRO A 1 85 ? 5.392 5.564 -11.971 1.00 77.44 85 PRO A CA 1
ATOM 639 C C . PRO A 1 85 ? 4.019 5.441 -12.644 1.00 77.44 85 PRO A C 1
ATOM 641 O O . PRO A 1 85 ? 3.907 4.812 -13.690 1.00 77.44 85 PRO A O 1
ATOM 644 N N . PHE A 1 86 ? 2.980 6.079 -12.097 1.00 79.00 86 PHE A N 1
ATOM 645 C CA . PHE A 1 86 ? 1.674 6.138 -12.749 1.00 79.00 86 PHE A CA 1
ATOM 646 C C . PHE A 1 86 ? 1.698 7.012 -14.009 1.00 79.00 86 PHE A C 1
ATOM 648 O O . PHE A 1 86 ? 1.133 6.614 -15.024 1.00 79.00 86 PHE A O 1
ATOM 655 N N . VAL A 1 87 ? 2.381 8.161 -13.966 1.00 79.69 87 VAL A N 1
ATOM 656 C CA . VAL A 1 87 ? 2.568 9.043 -15.132 1.00 79.69 87 VAL A CA 1
ATOM 657 C C . VAL A 1 87 ? 3.358 8.309 -16.216 1.00 79.69 87 VAL A C 1
ATOM 659 O O . VAL A 1 87 ? 2.915 8.273 -17.362 1.00 79.69 87 VAL A O 1
ATOM 662 N N . ALA A 1 88 ? 4.449 7.633 -15.836 1.00 78.75 88 ALA A N 1
ATOM 663 C CA . ALA A 1 88 ? 5.265 6.835 -16.752 1.00 78.75 88 ALA A CA 1
ATOM 664 C C . ALA A 1 88 ? 4.440 5.751 -17.469 1.00 78.75 88 ALA A C 1
ATOM 666 O O . ALA A 1 88 ? 4.487 5.639 -18.692 1.00 78.75 88 ALA A O 1
ATOM 667 N N . VAL A 1 89 ? 3.609 5.011 -16.726 1.00 79.06 89 VAL A N 1
ATOM 668 C CA . VAL A 1 89 ? 2.720 3.995 -17.307 1.00 79.06 89 VAL A CA 1
ATOM 669 C C . VAL A 1 89 ? 1.678 4.603 -18.251 1.00 79.06 89 VAL A C 1
ATOM 671 O O . VAL A 1 89 ? 1.456 4.070 -19.337 1.00 79.06 89 VAL A O 1
ATOM 674 N N . PHE A 1 90 ? 1.026 5.708 -17.881 1.00 79.38 90 PHE A N 1
ATOM 675 C CA . PHE A 1 90 ? 0.016 6.322 -18.752 1.00 79.38 90 PHE A CA 1
ATOM 676 C C . PHE A 1 90 ? 0.613 6.928 -20.025 1.00 79.38 90 PHE A C 1
ATOM 678 O O . PHE A 1 90 ? -0.028 6.862 -21.077 1.00 79.38 90 PHE A O 1
ATOM 685 N N . ALA A 1 91 ? 1.836 7.458 -19.948 1.00 77.44 91 ALA A N 1
ATOM 686 C CA . ALA A 1 91 ? 2.587 7.903 -21.114 1.00 77.44 91 ALA A CA 1
ATOM 687 C C . ALA A 1 91 ? 2.922 6.729 -22.054 1.00 77.44 91 ALA A C 1
ATOM 689 O O . ALA A 1 91 ? 2.783 6.859 -23.269 1.00 77.44 91 ALA A O 1
ATOM 690 N N . GL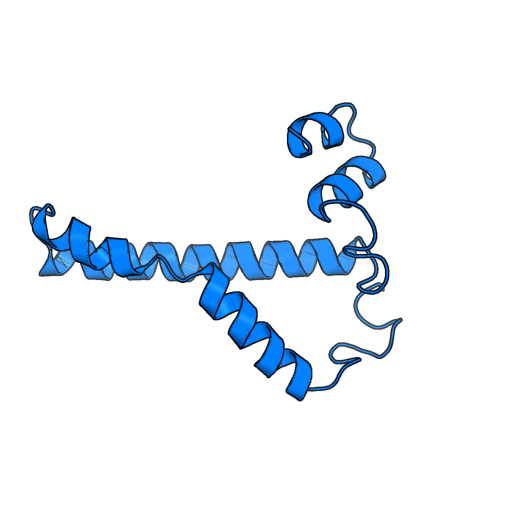U A 1 92 ? 3.292 5.568 -21.505 1.00 75.31 92 GLU A N 1
ATOM 691 C CA . GLU A 1 92 ? 3.669 4.379 -22.281 1.00 75.31 92 GLU A CA 1
ATOM 692 C C . GLU A 1 92 ? 2.468 3.657 -22.920 1.00 75.31 92 GLU A C 1
ATOM 694 O O . GLU A 1 92 ? 2.555 3.188 -24.054 1.00 75.31 92 GLU A O 1
ATOM 699 N N . ILE A 1 93 ? 1.312 3.618 -22.243 1.00 77.75 93 ILE A N 1
ATOM 700 C CA . ILE A 1 93 ? 0.071 3.021 -22.783 1.00 77.75 93 ILE A CA 1
ATOM 701 C C . ILE A 1 93 ? -0.524 3.880 -23.923 1.00 77.75 93 ILE A C 1
ATOM 703 O O . ILE A 1 93 ? -1.356 3.401 -24.696 1.00 77.75 93 ILE A O 1
ATOM 707 N N . GLY A 1 94 ? -0.082 5.134 -24.075 1.00 72.44 94 GLY A N 1
ATOM 708 C CA . GLY A 1 94 ? -0.466 5.997 -25.194 1.00 72.44 94 GLY A CA 1
ATOM 709 C C . GLY A 1 94 ? -1.892 6.547 -25.101 1.00 72.44 94 GLY A C 1
ATOM 710 O O . GLY A 1 94 ? -2.480 6.893 -26.125 1.00 72.44 94 GLY A O 1
ATOM 711 N N . ILE A 1 95 ? -2.466 6.629 -23.893 1.00 77.56 95 ILE A N 1
ATOM 712 C CA . ILE A 1 95 ? -3.765 7.280 -23.682 1.00 77.56 95 ILE A CA 1
ATOM 713 C C . ILE A 1 95 ? -3.532 8.798 -23.692 1.00 77.56 95 ILE A C 1
ATOM 715 O O . ILE A 1 95 ? -2.907 9.317 -22.761 1.00 77.56 95 ILE A O 1
ATOM 719 N N . PRO A 1 96 ? -4.019 9.531 -24.711 1.00 78.19 96 PRO A N 1
ATOM 720 C CA . PRO A 1 96 ? -3.793 10.968 -24.796 1.00 78.19 96 PRO A CA 1
ATOM 721 C C . PRO A 1 96 ? -4.370 11.675 -23.562 1.00 78.19 96 PRO A C 1
ATOM 723 O O . PRO A 1 96 ? -5.455 11.326 -23.095 1.00 78.19 96 PRO A O 1
ATOM 726 N N . TYR A 1 97 ? -3.636 12.663 -23.040 1.00 78.38 97 TYR A N 1
ATOM 727 C CA . TYR A 1 97 ? -3.963 13.475 -21.854 1.00 78.38 97 TYR A CA 1
ATOM 728 C C . TYR A 1 97 ? -3.964 12.757 -20.489 1.00 78.38 97 TYR A C 1
ATOM 730 O O . TYR A 1 97 ? -4.071 13.422 -19.461 1.00 78.38 97 TYR A O 1
ATOM 738 N N . ALA A 1 98 ? -3.822 11.426 -20.427 1.00 79.06 98 ALA A N 1
ATOM 739 C CA . ALA A 1 98 ? -3.844 10.700 -19.151 1.00 79.06 98 ALA A CA 1
ATOM 740 C C . ALA A 1 98 ? -2.625 11.014 -18.266 1.00 79.06 98 ALA A C 1
ATOM 742 O O . ALA A 1 98 ? -2.766 11.164 -17.055 1.00 79.06 98 ALA A O 1
ATOM 743 N N . ALA A 1 99 ? -1.442 11.153 -18.871 1.00 72.62 99 ALA A N 1
ATOM 744 C CA . ALA A 1 99 ? -0.225 11.542 -18.162 1.00 72.62 99 ALA A CA 1
ATOM 745 C C . ALA A 1 99 ? -0.333 12.966 -17.585 1.00 72.62 99 ALA A C 1
ATOM 747 O O . ALA A 1 99 ? -0.003 13.172 -16.420 1.00 72.62 99 ALA A O 1
ATOM 748 N N . ASP A 1 100 ? -0.874 13.915 -18.357 1.00 79.50 100 ASP A N 1
ATOM 749 C CA . ASP A 1 100 ? -1.018 15.318 -17.945 1.00 79.50 100 ASP A CA 1
ATOM 750 C C . ASP A 1 100 ? -1.982 15.483 -16.761 1.00 79.50 100 ASP A C 1
ATOM 752 O O . ASP A 1 100 ? -1.711 16.256 -15.847 1.00 79.50 100 ASP A O 1
ATOM 756 N N . ILE A 1 101 ? -3.085 14.722 -16.738 1.00 79.31 101 ILE A N 1
ATOM 757 C CA . ILE A 1 101 ? -4.039 14.709 -15.613 1.00 79.31 101 ILE A CA 1
ATOM 758 C C . ILE A 1 101 ? -3.386 14.172 -14.335 1.00 79.31 101 ILE A C 1
ATOM 760 O O . ILE A 1 101 ? -3.707 14.627 -13.243 1.00 79.31 101 ILE A O 1
ATOM 764 N N . MET A 1 102 ? -2.490 13.194 -14.460 1.00 79.12 102 MET A N 1
ATOM 765 C CA . MET A 1 102 ? -1.819 12.566 -13.318 1.00 79.12 102 MET A CA 1
ATOM 766 C C . MET A 1 102 ? -0.633 13.377 -12.782 1.00 79.12 102 MET A C 1
ATOM 768 O O . MET A 1 102 ? -0.158 13.086 -11.685 1.00 79.12 102 MET A O 1
ATOM 772 N N . ASN A 1 103 ? -0.134 14.341 -13.560 1.00 73.56 103 ASN A N 1
ATOM 773 C CA . ASN A 1 103 ? 0.997 15.207 -13.214 1.00 73.56 103 ASN A CA 1
ATOM 774 C C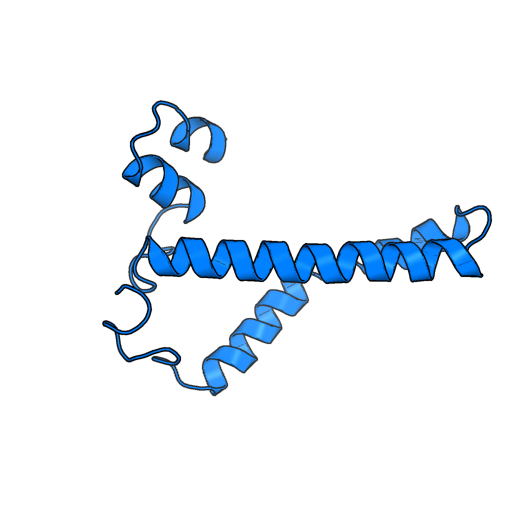 . ASN A 1 103 ? 0.548 16.571 -12.636 1.00 73.56 103 ASN A C 1
ATOM 776 O O . ASN A 1 103 ? 1.384 17.425 -12.350 1.00 73.56 103 ASN A O 1
ATOM 780 N N . PHE A 1 104 ? -0.766 16.776 -12.485 1.00 62.50 104 PHE A N 1
ATOM 781 C CA . PHE A 1 104 ? -1.399 17.948 -11.866 1.00 62.50 104 PHE A CA 1
ATOM 782 C C . PHE A 1 104 ? -1.737 17.689 -10.393 1.00 62.50 104 PHE A C 1
ATOM 784 O O . PHE A 1 104 ? -1.601 18.641 -9.591 1.00 62.50 104 PHE A O 1
#